Protein AF-A0A1I2VYD6-F1 (afdb_monomer_lite)

Secondary structure (DSSP, 8-state):
-TTHHH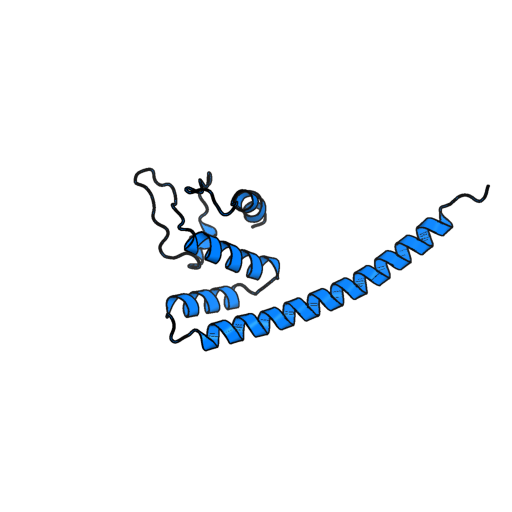HHTT--TTSS-----S---HHHHTT-----EEPTTSPEE--HHHHHHHHHHHHHHHTT--HHHHHHHHHHHHT-GGGHHHHHHHHHHHHHHHHHHHHHHHHHHHHHHHHHHHHHHHTS---

Structure (mmCIF, N/CA/C/O backbone):
data_AF-A0A1I2VYD6-F1
#
_entry.id   AF-A0A1I2VYD6-F1
#
loop_
_atom_site.group_PDB
_atom_site.id
_atom_site.type_symbol
_atom_site.label_atom_id
_atom_site.label_alt_id
_atom_site.label_comp_id
_atom_site.label_asym_id
_atom_site.label_entity_id
_atom_site.label_seq_id
_atom_site.pdbx_PDB_ins_code
_atom_site.Cartn_x
_atom_site.Cartn_y
_atom_site.Cartn_z
_atom_site.occupancy
_atom_site.B_iso_or_equiv
_atom_site.auth_seq_id
_atom_site.auth_comp_id
_atom_site.auth_asym_id
_atom_site.auth_atom_id
_atom_site.pdbx_PDB_model_num
ATOM 1 N N . MET A 1 1 ? 8.309 -13.757 10.231 1.00 44.81 1 MET A N 1
ATOM 2 C CA . MET A 1 1 ? 8.028 -12.648 9.280 1.00 44.81 1 MET A CA 1
ATOM 3 C C . MET A 1 1 ? 7.892 -11.255 9.919 1.00 44.81 1 MET A C 1
ATOM 5 O O . MET A 1 1 ? 8.039 -10.286 9.188 1.00 44.81 1 MET A O 1
ATOM 9 N N . ARG A 1 2 ? 7.687 -11.112 11.245 1.00 40.69 2 ARG A N 1
ATOM 10 C CA . ARG A 1 2 ? 7.569 -9.804 11.939 1.00 40.69 2 ARG A CA 1
ATOM 11 C C . ARG A 1 2 ? 8.889 -9.017 12.118 1.00 40.69 2 ARG A C 1
ATOM 13 O O . ARG A 1 2 ? 8.850 -7.800 12.218 1.00 40.69 2 ARG A O 1
ATOM 20 N N . SER A 1 3 ? 10.050 -9.683 12.091 1.00 39.66 3 SER A N 1
ATOM 21 C CA . SER A 1 3 ? 11.373 -9.061 12.334 1.00 39.66 3 SER A CA 1
ATOM 22 C C . SER A 1 3 ? 11.854 -8.102 11.223 1.00 39.66 3 SER A C 1
ATOM 24 O O . SER A 1 3 ? 12.581 -7.163 11.513 1.00 39.66 3 SER A O 1
ATOM 26 N N . PHE A 1 4 ? 11.370 -8.246 9.984 1.00 46.84 4 PHE A N 1
ATOM 27 C CA . PHE A 1 4 ? 11.753 -7.392 8.845 1.00 46.84 4 PHE A CA 1
ATOM 28 C C . PHE A 1 4 ? 11.340 -5.917 9.000 1.00 46.84 4 PHE A C 1
ATOM 30 O O . PHE A 1 4 ? 12.012 -5.023 8.493 1.00 46.84 4 PHE A O 1
ATOM 37 N N . LEU A 1 5 ? 10.229 -5.653 9.697 1.00 41.78 5 LEU A N 1
ATOM 38 C CA . LEU A 1 5 ? 9.702 -4.296 9.863 1.00 41.78 5 LEU A CA 1
ATOM 39 C C . LEU A 1 5 ? 10.593 -3.423 10.754 1.00 41.78 5 LEU A C 1
ATOM 41 O O . LEU A 1 5 ? 10.642 -2.217 10.541 1.00 41.78 5 LEU A O 1
ATOM 45 N N . ARG A 1 6 ? 11.315 -4.024 11.710 1.00 43.38 6 ARG A N 1
ATOM 46 C CA . ARG A 1 6 ? 12.185 -3.296 12.642 1.00 43.38 6 ARG A CA 1
ATOM 47 C C . ARG A 1 6 ? 13.503 -2.857 11.993 1.00 43.38 6 ARG A C 1
ATOM 49 O O . ARG A 1 6 ? 13.983 -1.777 12.309 1.00 43.38 6 ARG A O 1
ATOM 56 N N . ASP A 1 7 ? 14.031 -3.631 11.047 1.00 43.09 7 ASP A N 1
ATOM 57 C CA . ASP A 1 7 ? 15.336 -3.344 10.432 1.00 43.09 7 ASP A CA 1
ATOM 58 C C . ASP A 1 7 ? 15.232 -2.375 9.240 1.00 43.09 7 ASP A C 1
ATOM 60 O O . ASP A 1 7 ? 16.131 -1.567 9.018 1.00 43.09 7 ASP A O 1
ATOM 64 N N . LEU A 1 8 ? 14.112 -2.381 8.499 1.00 48.75 8 LEU A N 1
ATOM 65 C CA . LEU A 1 8 ? 13.888 -1.423 7.402 1.00 48.75 8 LEU A CA 1
ATOM 66 C C . LEU A 1 8 ? 13.591 0.005 7.903 1.00 48.75 8 LEU A C 1
ATOM 68 O O . LEU A 1 8 ? 13.771 0.967 7.163 1.00 48.75 8 LEU A O 1
ATOM 72 N N . LEU A 1 9 ? 13.187 0.153 9.170 1.00 43.94 9 LEU A N 1
ATOM 73 C CA . LEU A 1 9 ? 13.041 1.446 9.858 1.00 43.94 9 LEU A CA 1
ATOM 74 C C . LEU A 1 9 ? 14.366 2.228 9.965 1.00 43.94 9 LEU A C 1
ATOM 76 O O . LEU A 1 9 ? 14.341 3.424 10.249 1.00 43.94 9 LEU A O 1
ATOM 80 N N . LEU A 1 10 ? 15.511 1.585 9.708 1.00 47.50 10 LEU A N 1
ATOM 81 C CA . LEU A 1 10 ? 16.829 2.225 9.681 1.00 47.50 10 LEU A CA 1
ATOM 82 C C . LEU A 1 10 ? 17.204 2.797 8.303 1.00 47.50 10 LEU A C 1
ATOM 84 O O . LEU A 1 10 ? 18.225 3.475 8.185 1.00 47.50 10 LEU A O 1
ATOM 88 N N . LEU A 1 11 ? 16.398 2.557 7.263 1.00 47.12 11 LEU A N 1
ATOM 89 C CA . LEU A 1 11 ? 16.665 3.070 5.919 1.00 47.12 11 LEU A CA 1
ATOM 90 C C . LEU A 1 11 ? 16.066 4.464 5.774 1.00 47.12 11 LEU A C 1
ATOM 92 O O . LEU A 1 11 ? 14.911 4.636 5.394 1.00 47.12 11 LEU A O 1
ATOM 96 N N . ARG A 1 12 ? 16.863 5.475 6.119 1.00 43.12 12 ARG A N 1
ATOM 97 C CA . ARG A 1 12 ? 16.553 6.871 5.806 1.00 43.12 12 ARG A CA 1
ATOM 98 C C . ARG A 1 12 ? 17.038 7.176 4.381 1.00 43.12 12 ARG A C 1
ATOM 100 O O . ARG A 1 12 ? 18.209 6.910 4.103 1.00 43.12 12 ARG A O 1
ATOM 107 N N . PRO A 1 13 ? 16.198 7.735 3.494 1.00 40.78 13 PRO A N 1
ATOM 108 C CA . PRO A 1 13 ? 16.669 8.236 2.206 1.00 40.78 13 PRO A CA 1
ATOM 109 C C . PRO A 1 13 ? 17.661 9.392 2.431 1.00 40.78 13 PRO A C 1
ATOM 111 O O . PRO A 1 13 ? 17.472 10.198 3.344 1.00 40.78 13 PRO A O 1
ATOM 114 N N . GLY A 1 14 ? 18.728 9.464 1.626 1.00 44.66 14 GLY A N 1
ATOM 115 C CA . GLY A 1 14 ? 19.636 10.622 1.595 1.00 44.66 14 GLY A CA 1
ATOM 116 C C . GLY A 1 14 ? 21.010 10.475 2.262 1.00 44.66 14 GLY A C 1
ATOM 117 O O . GLY A 1 14 ? 21.680 11.482 2.480 1.00 44.66 14 GLY A O 1
ATOM 118 N N . ARG A 1 15 ? 21.485 9.264 2.576 1.00 41.19 15 ARG A N 1
ATOM 119 C CA . ARG A 1 15 ? 22.911 9.044 2.885 1.00 41.19 15 ARG A CA 1
ATOM 120 C C . ARG A 1 15 ? 23.423 7.837 2.117 1.00 41.19 15 ARG A C 1
ATOM 122 O O . ARG A 1 15 ? 22.997 6.714 2.372 1.00 41.19 15 ARG A O 1
ATOM 129 N N . GLY A 1 16 ? 24.329 8.091 1.174 1.00 43.91 16 GLY A N 1
ATOM 130 C CA . GLY A 1 16 ? 25.012 7.054 0.413 1.00 43.91 16 GLY A CA 1
ATOM 131 C C . GLY A 1 16 ? 25.568 5.978 1.346 1.00 43.91 16 GLY A C 1
ATOM 132 O O . GLY A 1 16 ? 26.283 6.285 2.295 1.00 43.91 16 GLY A O 1
ATOM 133 N N . GLN A 1 17 ? 25.236 4.724 1.038 1.00 46.34 17 GLN A N 1
ATOM 134 C CA . GLN A 1 17 ? 25.535 3.496 1.789 1.00 46.34 17 GLN A CA 1
ATOM 135 C C . GLN A 1 17 ? 24.579 3.180 2.944 1.00 46.34 17 GLN A C 1
ATOM 137 O O . GLN A 1 17 ? 24.818 3.437 4.122 1.00 46.34 17 GLN A O 1
ATOM 142 N N . ILE A 1 18 ? 23.530 2.450 2.581 1.00 50.62 18 ILE A N 1
ATOM 143 C CA . ILE A 1 18 ? 22.719 1.675 3.509 1.00 50.62 18 ILE A CA 1
ATOM 144 C C . ILE A 1 18 ? 23.475 0.392 3.888 1.00 50.62 18 ILE A C 1
ATOM 146 O O . ILE A 1 18 ? 23.677 -0.495 3.059 1.00 50.62 18 ILE A O 1
ATOM 150 N N . ARG A 1 19 ? 23.884 0.278 5.156 1.00 45.94 19 ARG A N 1
ATOM 151 C CA . ARG A 1 19 ? 24.503 -0.930 5.722 1.00 45.94 19 ARG A CA 1
ATOM 152 C C . ARG A 1 19 ? 23.429 -1.786 6.402 1.00 45.94 19 ARG A C 1
ATOM 154 O O . ARG A 1 19 ? 23.005 -1.478 7.511 1.00 45.94 19 ARG A O 1
ATOM 161 N N . LEU A 1 20 ? 23.005 -2.879 5.764 1.00 46.78 20 LEU A N 1
ATOM 162 C CA . LEU A 1 20 ? 22.162 -3.894 6.414 1.00 46.78 20 LEU A CA 1
ATOM 163 C C . LEU A 1 20 ? 23.050 -4.853 7.220 1.00 46.78 20 LEU A C 1
ATOM 165 O O . LEU A 1 20 ? 23.893 -5.534 6.641 1.00 46.78 20 LEU A O 1
ATOM 169 N N . GLN A 1 21 ? 22.867 -4.927 8.541 1.00 41.41 21 GLN A N 1
ATOM 170 C CA . GLN A 1 21 ? 23.685 -5.787 9.412 1.00 41.41 21 GLN A CA 1
ATOM 171 C C . GLN A 1 21 ? 23.281 -7.276 9.417 1.00 41.41 21 GLN A C 1
ATOM 173 O O . GLN A 1 21 ? 23.979 -8.088 10.021 1.00 41.41 21 GLN A O 1
ATOM 178 N N . HIS A 1 22 ? 22.213 -7.687 8.720 1.00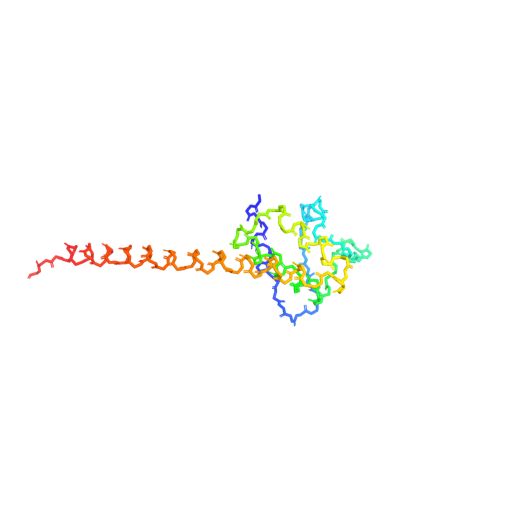 39.53 22 HIS A N 1
ATOM 179 C CA . HIS A 1 22 ? 21.719 -9.068 8.800 1.00 39.53 22 HIS A CA 1
ATOM 180 C C . HIS A 1 22 ? 21.509 -9.763 7.441 1.00 39.53 22 HIS A C 1
ATOM 182 O O . HIS A 1 22 ? 21.115 -9.179 6.429 1.00 39.53 22 HIS A O 1
ATOM 188 N N . ARG A 1 23 ? 21.790 -11.077 7.417 1.00 43.09 23 ARG A N 1
ATOM 189 C CA . ARG A 1 23 ? 21.532 -11.975 6.279 1.00 43.09 23 ARG A CA 1
ATOM 190 C C . ARG A 1 23 ? 20.018 -12.179 6.140 1.00 43.09 23 ARG A C 1
ATOM 192 O O . ARG A 1 23 ? 19.422 -12.904 6.926 1.00 43.09 23 ARG A O 1
ATOM 199 N N . HIS A 1 24 ? 19.399 -11.572 5.124 1.00 53.22 24 HIS A N 1
ATOM 200 C CA . HIS A 1 24 ? 17.953 -11.676 4.870 1.00 53.22 24 HIS A CA 1
ATOM 201 C C . HIS A 1 24 ? 17.649 -12.530 3.619 1.00 53.22 24 HIS A C 1
ATOM 203 O O . HIS A 1 24 ? 17.683 -12.006 2.496 1.00 53.22 24 HIS A O 1
ATOM 209 N N . PRO A 1 25 ? 17.379 -13.841 3.772 1.00 46.41 25 PRO A N 1
ATOM 210 C CA . PRO A 1 25 ? 17.149 -14.749 2.646 1.00 46.41 25 PRO A CA 1
ATOM 211 C C . PRO A 1 25 ? 15.736 -14.682 2.040 1.00 46.41 25 PRO A C 1
ATOM 213 O O . PRO A 1 25 ? 15.559 -15.122 0.913 1.00 46.41 25 PRO A O 1
ATOM 216 N N . SER A 1 26 ? 14.723 -14.124 2.712 1.00 45.84 26 SER A N 1
ATOM 217 C CA . SER A 1 26 ? 13.321 -14.269 2.274 1.00 45.84 26 SER A CA 1
ATOM 218 C C . SER A 1 26 ? 12.934 -13.460 1.025 1.00 45.84 26 SER A C 1
ATOM 220 O O . SER A 1 26 ? 12.275 -14.011 0.153 1.00 45.84 26 SER A O 1
ATOM 222 N N . LEU A 1 27 ? 13.357 -12.198 0.871 1.00 46.03 27 LEU A N 1
ATOM 223 C CA . LEU A 1 27 ? 12.993 -11.391 -0.314 1.00 46.03 27 LEU A CA 1
ATOM 224 C C . LEU A 1 27 ? 13.748 -11.800 -1.589 1.00 46.03 27 LEU A C 1
ATOM 226 O O . LEU A 1 27 ? 13.167 -11.782 -2.674 1.00 46.03 27 LEU A O 1
ATOM 230 N N . LEU A 1 28 ? 15.010 -12.233 -1.454 1.00 48.81 28 LEU A N 1
ATOM 231 C CA . LEU A 1 28 ? 15.750 -12.867 -2.555 1.00 48.81 28 LEU A CA 1
ATOM 232 C C . LEU A 1 28 ? 15.125 -14.205 -2.943 1.00 48.81 28 LEU A C 1
ATOM 234 O O . LEU A 1 28 ? 15.022 -14.509 -4.124 1.00 48.81 28 LEU A O 1
ATOM 238 N N . ARG A 1 29 ? 14.655 -14.978 -1.958 1.00 41.75 29 ARG A N 1
ATOM 239 C CA . ARG A 1 29 ? 14.020 -16.279 -2.195 1.00 41.75 29 ARG A CA 1
ATOM 240 C C . ARG A 1 29 ? 12.664 -16.167 -2.897 1.00 41.75 29 ARG A C 1
ATOM 242 O O . ARG A 1 29 ? 12.263 -17.113 -3.560 1.00 41.75 29 ARG A O 1
ATOM 249 N N . ILE A 1 30 ? 11.981 -15.023 -2.794 1.00 49.69 30 ILE A N 1
ATOM 250 C CA . ILE A 1 30 ? 10.690 -14.772 -3.463 1.00 49.69 30 ILE A CA 1
ATOM 251 C C . ILE A 1 30 ? 10.876 -14.025 -4.806 1.00 49.69 30 ILE A C 1
ATOM 253 O O . ILE A 1 30 ? 9.906 -13.767 -5.516 1.00 49.69 30 ILE A O 1
ATOM 257 N N . GLY A 1 31 ? 12.114 -13.708 -5.211 1.00 58.31 31 GLY A N 1
ATOM 258 C CA . GLY A 1 31 ? 12.411 -13.103 -6.518 1.00 58.31 31 GLY A CA 1
ATOM 259 C C . GLY A 1 31 ? 11.903 -11.665 -6.693 1.00 58.31 31 GLY A C 1
ATOM 260 O O . GLY A 1 31 ? 11.733 -11.209 -7.821 1.00 58.31 31 GLY A O 1
ATOM 261 N N . LEU A 1 32 ? 11.631 -10.949 -5.596 1.00 61.62 32 LEU A N 1
ATOM 262 C CA . LEU A 1 32 ? 11.176 -9.547 -5.622 1.00 61.62 32 LEU A CA 1
ATOM 263 C C . LEU A 1 32 ? 12.339 -8.544 -5.686 1.00 61.62 32 LEU A C 1
ATOM 265 O O . LEU A 1 32 ? 12.134 -7.370 -5.979 1.00 61.62 32 LEU A O 1
ATOM 269 N N . LEU A 1 33 ? 1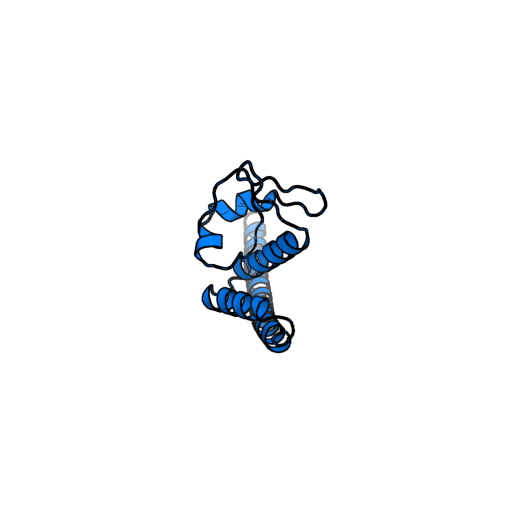3.558 -9.015 -5.418 1.00 63.47 33 LEU A N 1
ATOM 270 C CA . LEU A 1 33 ? 14.792 -8.247 -5.520 1.00 63.47 33 LEU A CA 1
ATOM 271 C C . LEU A 1 33 ? 15.738 -8.978 -6.471 1.00 63.47 33 LEU A C 1
ATOM 273 O O . LEU A 1 33 ? 16.277 -10.029 -6.124 1.00 63.47 33 LEU A O 1
ATOM 277 N N . THR A 1 34 ? 15.919 -8.432 -7.667 1.00 56.84 34 THR A N 1
ATOM 278 C CA . THR A 1 34 ? 16.852 -8.926 -8.686 1.00 56.84 34 THR A CA 1
ATOM 279 C C . THR A 1 34 ? 17.863 -7.823 -8.973 1.00 56.84 34 THR A C 1
ATOM 281 O O . THR A 1 34 ? 17.443 -6.704 -9.234 1.00 56.84 34 THR A O 1
ATOM 284 N N . GLY A 1 35 ? 19.166 -8.120 -8.913 1.00 56.34 35 GLY A N 1
ATOM 285 C CA . GLY A 1 35 ? 20.217 -7.161 -9.298 1.00 56.34 35 GLY A CA 1
ATOM 286 C C . GLY A 1 35 ? 20.930 -6.414 -8.164 1.00 56.34 35 GLY A C 1
ATOM 287 O O . GLY A 1 35 ? 21.725 -5.530 -8.448 1.00 56.34 35 GLY A O 1
ATOM 288 N N . ILE A 1 36 ? 20.720 -6.773 -6.890 1.00 61.03 36 ILE A N 1
ATOM 289 C CA . ILE A 1 36 ? 21.457 -6.125 -5.789 1.00 61.03 36 ILE A CA 1
ATOM 290 C C . ILE A 1 36 ? 22.946 -6.467 -5.889 1.00 61.03 36 ILE A C 1
ATOM 292 O O . ILE A 1 36 ? 23.343 -7.619 -5.666 1.00 61.03 36 ILE A O 1
ATOM 296 N N . HIS A 1 37 ? 23.766 -5.451 -6.153 1.00 54.16 37 HIS A N 1
ATOM 297 C CA . HIS A 1 37 ? 25.215 -5.576 -6.163 1.00 54.16 37 HIS A CA 1
ATOM 298 C C . HIS A 1 37 ? 25.730 -5.943 -4.768 1.00 54.16 37 HIS A C 1
ATOM 300 O O . HIS A 1 37 ? 25.364 -5.341 -3.752 1.00 54.16 37 HIS A O 1
ATOM 306 N N . ARG A 1 38 ? 26.598 -6.954 -4.713 1.00 56.28 38 ARG A N 1
ATOM 307 C CA . ARG A 1 38 ? 27.350 -7.295 -3.503 1.00 56.28 38 ARG A CA 1
ATOM 308 C C . ARG A 1 38 ? 28.736 -6.670 -3.598 1.00 56.28 38 ARG A C 1
ATOM 310 O O . ARG A 1 38 ? 29.355 -6.726 -4.654 1.00 56.28 38 ARG A O 1
ATOM 317 N N . THR A 1 39 ? 29.216 -6.075 -2.514 1.00 52.78 39 THR A N 1
ATOM 318 C CA . THR A 1 39 ? 30.627 -5.695 -2.385 1.00 52.78 39 THR A CA 1
ATOM 319 C C . THR A 1 39 ? 31.494 -6.948 -2.263 1.00 52.78 39 THR A C 1
ATOM 321 O O . THR A 1 39 ? 30.996 -8.009 -1.885 1.00 52.78 39 THR A O 1
ATOM 324 N N . GLU A 1 40 ? 32.800 -6.819 -2.505 1.00 54.28 40 GLU A N 1
ATOM 325 C CA . GLU A 1 40 ? 33.785 -7.896 -2.288 1.00 54.28 40 GLU A CA 1
ATOM 326 C C . GLU A 1 40 ? 33.764 -8.436 -0.845 1.00 54.28 40 GLU A C 1
ATOM 328 O O . GLU A 1 40 ? 33.994 -9.616 -0.610 1.00 54.28 40 GLU A O 1
ATOM 333 N N . SER A 1 41 ? 33.364 -7.604 0.125 1.00 56.06 41 SER A N 1
ATOM 334 C CA . SER A 1 41 ? 33.134 -7.982 1.528 1.00 56.06 41 SER A CA 1
ATOM 335 C C . SER A 1 41 ? 31.787 -8.679 1.803 1.00 56.06 41 SER A C 1
ATOM 337 O O . SER A 1 41 ? 31.447 -8.942 2.956 1.00 56.06 41 SER A O 1
ATOM 339 N N . GLY A 1 42 ? 30.984 -8.952 0.770 1.00 59.03 42 GLY A N 1
ATOM 340 C CA . GLY A 1 42 ? 29.691 -9.636 0.869 1.00 59.03 42 GLY A CA 1
ATOM 341 C C . GLY A 1 42 ? 28.512 -8.762 1.323 1.00 59.03 42 GLY A C 1
ATOM 342 O O . GLY A 1 42 ? 27.421 -9.292 1.555 1.00 59.03 42 GLY A O 1
ATOM 343 N N . GLN A 1 43 ? 28.688 -7.441 1.440 1.00 57.62 43 GLN A N 1
ATOM 344 C CA . GLN A 1 43 ? 27.625 -6.508 1.835 1.00 57.62 43 GLN A CA 1
ATOM 345 C C . GLN A 1 43 ? 26.770 -6.107 0.630 1.00 57.62 43 GLN A C 1
ATOM 347 O O . GLN A 1 43 ? 27.263 -5.975 -0.486 1.00 57.62 43 GLN A O 1
ATOM 352 N N . ARG A 1 44 ? 25.467 -5.903 0.841 1.00 65.25 44 ARG A N 1
ATOM 353 C CA . ARG A 1 44 ? 24.553 -5.439 -0.214 1.00 65.25 44 ARG A CA 1
ATOM 354 C C . ARG A 1 44 ? 24.678 -3.931 -0.385 1.00 65.25 44 ARG A C 1
ATOM 356 O O . ARG A 1 44 ? 24.524 -3.204 0.592 1.00 65.25 44 ARG A O 1
ATOM 363 N N . ARG A 1 45 ? 24.916 -3.477 -1.613 1.00 66.25 45 ARG A N 1
ATOM 364 C CA . ARG A 1 45 ? 24.809 -2.072 -2.007 1.00 66.25 45 ARG A CA 1
ATOM 365 C C . ARG A 1 45 ? 23.484 -1.855 -2.722 1.00 66.25 45 ARG A C 1
ATOM 367 O O . ARG A 1 45 ? 23.161 -2.603 -3.637 1.00 66.25 45 ARG A O 1
ATOM 374 N N . PHE A 1 46 ? 22.755 -0.843 -2.272 1.00 67.81 46 PHE A N 1
ATOM 375 C CA . PHE A 1 46 ? 21.497 -0.399 -2.859 1.00 67.81 46 PHE A CA 1
ATOM 376 C C . PHE A 1 46 ? 21.720 0.974 -3.486 1.00 67.81 46 PHE A C 1
ATOM 378 O O . PHE A 1 46 ? 22.322 1.838 -2.841 1.00 67.81 46 PHE A O 1
ATOM 385 N N . SER A 1 47 ? 21.274 1.152 -4.724 1.00 75.00 47 SER A N 1
ATOM 386 C CA . SER A 1 47 ? 21.113 2.473 -5.331 1.00 75.00 47 SER A CA 1
ATOM 387 C C . SER A 1 47 ? 19.901 3.196 -4.731 1.00 75.00 47 SER A C 1
ATOM 389 O O . SER A 1 47 ? 19.097 2.595 -4.013 1.00 75.00 47 SER A O 1
ATOM 391 N N . ASP A 1 48 ? 19.734 4.482 -5.039 1.00 74.25 48 ASP A N 1
ATOM 392 C CA . ASP A 1 48 ? 18.521 5.215 -4.653 1.00 74.25 48 ASP A CA 1
ATOM 393 C C . ASP A 1 48 ? 17.263 4.606 -5.300 1.00 74.25 48 ASP A C 1
ATOM 395 O O . ASP A 1 48 ? 16.218 4.498 -4.653 1.00 74.25 48 ASP A O 1
ATOM 399 N N . ASP A 1 49 ? 17.376 4.095 -6.530 1.00 75.44 49 ASP A N 1
ATOM 400 C CA . ASP A 1 49 ? 16.293 3.375 -7.208 1.00 75.44 49 ASP A CA 1
ATOM 401 C C . ASP A 1 49 ? 15.916 2.081 -6.479 1.00 75.44 49 ASP A C 1
ATOM 403 O O . ASP A 1 49 ? 14.730 1.781 -6.315 1.00 75.44 49 ASP A O 1
ATOM 407 N N . ASP A 1 50 ? 16.902 1.341 -5.962 1.00 74.88 50 ASP A N 1
ATOM 408 C CA . ASP A 1 50 ? 16.642 0.147 -5.158 1.00 74.88 50 ASP A CA 1
ATOM 409 C C . ASP A 1 50 ? 15.904 0.492 -3.855 1.00 74.88 50 ASP A C 1
ATOM 411 O O . ASP A 1 50 ? 15.035 -0.259 -3.402 1.00 74.88 50 ASP A O 1
ATOM 415 N N . VAL A 1 51 ? 16.234 1.630 -3.236 1.00 78.12 51 VAL A N 1
ATOM 416 C CA . VAL A 1 51 ? 15.564 2.112 -2.019 1.00 78.12 51 VAL A CA 1
ATOM 417 C C . VAL A 1 51 ? 14.124 2.517 -2.315 1.00 78.12 51 VAL A C 1
ATOM 419 O O . VAL A 1 51 ? 13.217 2.146 -1.561 1.00 78.12 51 VAL A O 1
ATOM 422 N N . ASN A 1 52 ? 13.888 3.220 -3.422 1.00 79.38 52 ASN A N 1
ATOM 423 C CA . ASN A 1 52 ? 12.545 3.580 -3.873 1.00 79.38 52 ASN A CA 1
ATOM 424 C C . ASN A 1 52 ? 11.707 2.326 -4.159 1.00 79.38 52 ASN A C 1
ATOM 426 O O . ASN A 1 52 ? 10.572 2.207 -3.686 1.00 79.38 52 ASN A O 1
ATOM 430 N N . TRP A 1 53 ? 12.292 1.338 -4.839 1.00 83.00 53 TRP A N 1
ATOM 431 C CA . TRP A 1 53 ? 11.664 0.044 -5.094 1.00 83.00 53 TRP A CA 1
ATOM 432 C C . TRP A 1 53 ? 11.299 -0.699 -3.800 1.00 83.00 53 TRP A C 1
ATOM 434 O O . TRP A 1 53 ? 10.165 -1.159 -3.631 1.00 83.00 53 TRP A O 1
ATOM 444 N N . LEU A 1 54 ? 12.230 -0.778 -2.845 1.00 80.62 54 LEU A N 1
ATOM 445 C CA . LEU A 1 54 ? 11.999 -1.392 -1.534 1.00 80.62 54 LEU A CA 1
ATOM 446 C C . LEU A 1 54 ? 10.899 -0.681 -0.744 1.00 80.62 54 LEU A C 1
ATOM 448 O O . LEU A 1 54 ? 10.087 -1.339 -0.088 1.00 80.62 54 LEU A O 1
ATOM 452 N N . THR A 1 55 ? 10.858 0.648 -0.817 1.00 81.56 55 THR A N 1
ATOM 453 C CA . THR A 1 55 ? 9.833 1.471 -0.165 1.00 81.56 55 THR A CA 1
ATOM 454 C C . THR A 1 55 ? 8.451 1.160 -0.732 1.00 81.56 55 THR A C 1
ATOM 456 O O . THR A 1 55 ? 7.508 0.948 0.035 1.00 81.56 55 THR A O 1
ATOM 459 N N . LEU A 1 56 ? 8.335 1.026 -2.055 1.00 85.69 56 LEU A N 1
ATOM 460 C CA . LEU A 1 56 ? 7.083 0.648 -2.705 1.00 85.69 56 LEU A CA 1
ATOM 461 C C . LEU A 1 56 ? 6.635 -0.770 -2.319 1.00 85.69 56 LEU A C 1
ATOM 463 O O . LEU A 1 56 ? 5.491 -0.960 -1.906 1.00 85.69 56 LEU A O 1
ATOM 467 N N . LEU A 1 57 ? 7.533 -1.760 -2.384 1.00 85.88 57 LEU A N 1
ATOM 468 C CA . LEU A 1 57 ? 7.226 -3.138 -1.976 1.00 85.88 57 LEU A CA 1
ATOM 469 C C . LEU A 1 57 ? 6.796 -3.225 -0.509 1.00 85.88 57 LEU A C 1
ATOM 471 O O . LEU A 1 57 ? 5.922 -4.020 -0.151 1.00 85.88 57 LEU A O 1
ATOM 475 N N . ARG A 1 58 ? 7.407 -2.408 0.354 1.00 83.25 58 ARG A N 1
ATOM 476 C CA . ARG A 1 58 ? 6.978 -2.288 1.742 1.00 83.25 58 ARG A CA 1
ATOM 477 C C . ARG A 1 58 ? 5.564 -1.729 1.825 1.00 83.25 58 ARG A C 1
ATOM 479 O O . ARG A 1 58 ? 4.752 -2.342 2.507 1.00 83.25 58 ARG A O 1
ATOM 486 N N . CYS A 1 59 ? 5.282 -0.619 1.145 1.00 87.38 59 CYS A N 1
ATOM 487 C CA . CYS A 1 59 ? 3.959 -0.001 1.145 1.00 87.38 59 CYS A CA 1
ATOM 488 C C . CYS A 1 59 ? 2.875 -1.010 0.740 1.00 87.38 59 CYS A C 1
ATOM 490 O O . CYS A 1 59 ? 1.923 -1.205 1.489 1.00 87.38 59 CYS A O 1
ATOM 492 N N . MET A 1 60 ? 3.077 -1.741 -0.362 1.00 90.69 60 MET A N 1
ATOM 493 C CA . MET A 1 60 ? 2.155 -2.788 -0.829 1.00 90.69 60 MET A CA 1
ATOM 494 C C . MET A 1 60 ? 1.882 -3.853 0.233 1.00 90.69 60 MET A C 1
ATOM 496 O O . MET A 1 60 ? 0.750 -4.270 0.439 1.00 90.69 60 MET A O 1
ATOM 500 N N . ARG A 1 61 ? 2.921 -4.312 0.929 1.00 86.38 61 ARG A N 1
ATOM 501 C CA . ARG A 1 61 ? 2.773 -5.337 1.964 1.00 86.38 61 ARG A CA 1
ATOM 502 C C . ARG A 1 61 ? 2.090 -4.799 3.218 1.00 86.38 61 ARG A C 1
ATOM 504 O O . ARG A 1 61 ? 1.256 -5.493 3.789 1.00 86.38 61 ARG A O 1
ATOM 511 N N . ASP A 1 62 ? 2.460 -3.599 3.654 1.00 87.50 62 ASP A N 1
ATOM 512 C CA . ASP A 1 62 ? 1.911 -2.963 4.856 1.00 87.50 62 ASP A CA 1
ATOM 513 C C . ASP A 1 62 ? 0.418 -2.616 4.650 1.00 87.50 62 ASP A C 1
ATOM 515 O O . ASP A 1 62 ? -0.362 -2.619 5.597 1.00 87.50 62 ASP A O 1
ATOM 519 N N . THR A 1 63 ? 0.002 -2.422 3.397 1.00 91.50 63 THR A N 1
ATOM 520 C CA . THR A 1 63 ? -1.396 -2.259 2.965 1.00 91.50 63 THR A CA 1
ATOM 521 C C . THR A 1 63 ? -2.064 -3.573 2.531 1.00 91.50 63 THR A C 1
ATOM 523 O O . THR A 1 63 ? -3.142 -3.563 1.936 1.00 91.50 63 THR A O 1
ATOM 526 N N . GLU A 1 64 ? -1.460 -4.713 2.878 1.00 90.25 64 GLU A N 1
ATOM 527 C CA . GLU A 1 64 ? -2.003 -6.065 2.684 1.00 90.25 64 GLU A CA 1
ATOM 528 C C . GLU A 1 64 ? -2.272 -6.452 1.219 1.00 90.25 64 GLU A C 1
ATOM 530 O O . GLU A 1 64 ? -3.188 -7.217 0.913 1.00 90.25 64 GLU A O 1
ATOM 535 N N . MET A 1 65 ? -1.445 -5.989 0.280 1.00 91.50 65 MET A N 1
ATOM 536 C CA . MET A 1 65 ? -1.420 -6.575 -1.057 1.00 91.50 65 MET A CA 1
ATOM 537 C C . MET A 1 65 ? -1.028 -8.065 -0.971 1.00 91.50 65 MET A C 1
ATOM 539 O O . MET A 1 65 ? 0.015 -8.396 -0.396 1.00 91.50 65 MET A O 1
ATOM 543 N N . PRO A 1 66 ? -1.803 -8.982 -1.582 1.00 88.88 66 PRO A N 1
ATOM 544 C CA . PRO A 1 66 ? -1.446 -10.394 -1.622 1.00 88.88 66 PRO A CA 1
ATOM 545 C C . PRO A 1 66 ? -0.100 -10.629 -2.310 1.00 88.88 66 PRO A C 1
ATOM 547 O O . PRO A 1 66 ? 0.200 -10.027 -3.343 1.00 88.88 66 PRO A O 1
ATOM 550 N N . LEU A 1 67 ? 0.679 -11.587 -1.799 1.00 83.62 67 LEU A N 1
ATOM 551 C CA . LEU A 1 67 ? 2.012 -11.901 -2.325 1.00 83.62 67 LEU A CA 1
ATOM 552 C C . LEU A 1 67 ? 2.003 -12.238 -3.826 1.00 83.62 67 LEU A C 1
ATOM 554 O O . LEU A 1 67 ? 2.919 -11.850 -4.547 1.00 83.62 67 LEU A O 1
ATOM 558 N N . ALA A 1 68 ? 0.957 -12.917 -4.307 1.00 86.81 68 ALA A N 1
ATOM 559 C CA . ALA A 1 68 ? 0.784 -13.229 -5.725 1.00 86.81 68 ALA A CA 1
ATOM 560 C C . ALA A 1 68 ? 0.680 -11.962 -6.597 1.00 86.81 68 ALA A C 1
ATOM 562 O O . ALA A 1 68 ? 1.286 -11.896 -7.665 1.00 86.81 68 ALA A O 1
ATOM 563 N N . GLN A 1 69 ? -0.022 -10.927 -6.123 1.00 89.38 69 GLN A N 1
ATOM 564 C CA . GLN A 1 69 ? -0.120 -9.646 -6.830 1.00 89.38 69 GLN A CA 1
ATOM 565 C C . GLN A 1 69 ? 1.196 -8.868 -6.767 1.00 89.38 69 GLN A C 1
ATOM 567 O O . GLN A 1 69 ? 1.624 -8.330 -7.784 1.00 89.38 69 GLN A O 1
ATOM 572 N N . MET A 1 70 ? 1.886 -8.878 -5.621 1.00 89.19 70 MET A N 1
ATOM 573 C CA . MET A 1 70 ? 3.225 -8.285 -5.509 1.00 89.19 70 MET A CA 1
ATOM 574 C C . MET A 1 70 ? 4.220 -8.953 -6.468 1.00 89.19 70 MET A C 1
ATOM 576 O O . MET A 1 70 ? 5.048 -8.277 -7.078 1.00 89.19 70 MET A O 1
ATOM 580 N N . ARG A 1 71 ? 4.130 -10.281 -6.636 1.00 87.19 71 ARG A N 1
ATOM 581 C CA . ARG A 1 71 ? 4.955 -11.024 -7.593 1.00 87.19 71 ARG A CA 1
ATOM 582 C C . ARG A 1 71 ? 4.631 -10.632 -9.031 1.00 87.19 71 ARG A C 1
ATOM 584 O O . ARG A 1 71 ? 5.556 -10.283 -9.757 1.00 87.19 71 ARG A O 1
ATOM 591 N N . ARG A 1 72 ? 3.344 -10.592 -9.396 1.00 89.75 72 ARG A N 1
ATOM 592 C CA . ARG A 1 72 ? 2.889 -10.112 -10.710 1.00 89.75 72 ARG A CA 1
ATOM 593 C C . ARG A 1 72 ? 3.409 -8.703 -10.996 1.00 89.75 72 ARG A C 1
ATOM 595 O O . ARG A 1 72 ? 3.939 -8.459 -12.071 1.00 89.75 72 ARG A O 1
ATOM 602 N N . TYR A 1 73 ? 3.317 -7.793 -10.028 1.00 90.69 73 TYR A N 1
ATOM 603 C CA . TYR A 1 73 ? 3.840 -6.436 -10.169 1.00 90.69 73 TYR A CA 1
ATOM 604 C C . TYR A 1 73 ? 5.358 -6.417 -10.412 1.00 90.69 73 TYR A C 1
ATOM 606 O O . TYR A 1 73 ? 5.827 -5.700 -11.291 1.00 90.69 73 TYR A O 1
ATOM 614 N N . ALA A 1 74 ? 6.130 -7.235 -9.688 1.00 87.81 74 ALA A N 1
ATOM 615 C CA . ALA A 1 74 ? 7.574 -7.350 -9.896 1.00 87.81 74 ALA A CA 1
ATOM 616 C C . ALA A 1 74 ? 7.942 -7.959 -11.261 1.00 87.81 74 ALA A C 1
ATOM 618 O O . ALA A 1 74 ? 8.911 -7.522 -11.881 1.00 87.81 74 ALA A O 1
ATOM 619 N N . ASP A 1 75 ? 7.178 -8.942 -11.743 1.00 88.12 75 ASP A N 1
ATOM 620 C CA . ASP A 1 75 ? 7.358 -9.518 -13.080 1.00 88.12 75 ASP A CA 1
ATOM 621 C C . ASP A 1 75 ? 7.085 -8.465 -14.171 1.00 88.12 75 ASP A C 1
ATOM 623 O O . ASP A 1 75 ? 7.908 -8.282 -15.067 1.00 88.12 75 ASP A O 1
ATOM 627 N N . LEU A 1 76 ? 5.996 -7.695 -14.042 1.00 89.44 76 LEU A N 1
ATOM 628 C CA . LEU A 1 76 ? 5.672 -6.590 -14.953 1.00 89.44 76 LEU A CA 1
ATOM 629 C C . LEU A 1 76 ? 6.712 -5.464 -14.899 1.00 89.44 76 LEU A C 1
ATOM 631 O O . LEU A 1 76 ? 7.060 -4.896 -15.927 1.00 89.44 76 LEU A O 1
ATOM 635 N N . HIS A 1 77 ? 7.232 -5.142 -13.712 1.00 86.56 77 HIS A N 1
ATOM 636 C CA . HIS A 1 77 ? 8.298 -4.153 -13.552 1.00 86.56 77 HIS A CA 1
ATOM 637 C C . HIS A 1 77 ? 9.571 -4.562 -14.305 1.00 86.56 77 HIS A C 1
ATOM 639 O O . HIS A 1 77 ? 10.196 -3.727 -14.954 1.00 86.56 77 HIS A O 1
ATOM 645 N N . ARG A 1 78 ? 9.945 -5.847 -14.246 1.00 83.75 78 ARG A N 1
ATOM 646 C CA . ARG A 1 78 ? 11.107 -6.388 -14.969 1.00 83.75 78 ARG A CA 1
ATOM 647 C C . ARG A 1 78 ? 10.919 -6.443 -16.479 1.00 83.75 78 ARG A C 1
ATOM 649 O O . ARG A 1 78 ? 11.902 -6.307 -17.195 1.00 83.75 78 ARG A O 1
ATOM 656 N N . ALA A 1 79 ? 9.691 -6.648 -16.948 1.00 86.44 79 ALA A N 1
ATOM 657 C CA . ALA A 1 79 ? 9.379 -6.686 -18.375 1.00 86.44 79 ALA A CA 1
ATOM 658 C C . ALA A 1 79 ? 9.591 -5.332 -19.082 1.00 86.44 79 ALA A C 1
ATOM 660 O O . ALA A 1 79 ? 9.589 -5.286 -20.307 1.00 86.44 79 ALA A O 1
ATOM 661 N N . GLY A 1 80 ? 9.810 -4.249 -18.328 1.00 85.19 80 GLY A N 1
ATOM 662 C CA . GLY A 1 80 ? 10.189 -2.951 -18.874 1.00 85.19 80 GLY A CA 1
ATOM 663 C C . GLY A 1 80 ? 9.003 -2.010 -19.130 1.00 85.19 80 GLY A C 1
ATOM 664 O O . GLY A 1 80 ? 7.902 -2.225 -18.609 1.00 85.19 80 GLY A O 1
ATOM 665 N N . PRO A 1 81 ? 9.232 -0.913 -19.873 1.00 85.50 81 PRO A N 1
ATOM 666 C CA . PRO A 1 81 ? 8.265 0.175 -20.039 1.00 85.50 81 PRO A CA 1
ATOM 667 C C . PRO A 1 81 ? 6.995 -0.241 -20.791 1.00 85.50 81 PRO A C 1
ATOM 669 O O . PRO A 1 81 ? 5.928 0.294 -20.503 1.00 85.50 81 PRO A O 1
ATOM 672 N N . ASP A 1 82 ? 7.065 -1.251 -21.660 1.00 88.00 82 ASP A N 1
ATOM 673 C CA . ASP A 1 82 ? 5.922 -1.741 -22.447 1.00 88.00 82 ASP A CA 1
ATOM 674 C C . ASP A 1 82 ? 4.774 -2.275 -21.574 1.00 88.00 82 ASP A C 1
ATOM 676 O O . ASP A 1 82 ? 3.626 -2.361 -22.004 1.00 88.00 82 ASP A O 1
ATOM 680 N N . ARG A 1 83 ? 5.068 -2.616 -20.314 1.00 90.75 83 ARG A N 1
ATOM 681 C CA . ARG A 1 83 ? 4.095 -3.107 -19.328 1.00 90.75 83 ARG A CA 1
ATOM 682 C C . ARG A 1 83 ? 3.663 -2.044 -18.321 1.00 90.75 83 ARG A C 1
ATOM 684 O O . ARG A 1 83 ? 3.039 -2.370 -17.310 1.00 90.75 83 ARG A O 1
ATOM 691 N N . LEU A 1 84 ? 3.975 -0.770 -18.567 1.00 90.25 84 LEU A N 1
ATOM 692 C CA . LEU A 1 84 ? 3.631 0.327 -17.662 1.00 90.25 84 LEU A CA 1
ATOM 693 C C . LEU A 1 84 ? 2.120 0.427 -17.416 1.00 90.25 84 LEU A C 1
ATOM 695 O O . LEU A 1 84 ? 1.713 0.580 -16.267 1.00 90.25 84 LEU A O 1
ATOM 699 N N . ALA A 1 85 ? 1.293 0.272 -18.455 1.00 93.25 85 ALA A N 1
ATOM 700 C CA . ALA A 1 85 ? -0.163 0.333 -18.321 1.00 93.25 85 ALA A CA 1
ATOM 701 C C . ALA A 1 85 ? -0.699 -0.732 -17.346 1.00 93.25 85 ALA A C 1
ATOM 703 O O . ALA A 1 85 ? -1.435 -0.412 -16.418 1.00 93.25 85 ALA A O 1
ATOM 704 N N . GLU A 1 86 ? -0.251 -1.984 -17.475 1.00 93.75 86 GLU A N 1
ATOM 705 C CA . GLU A 1 86 ? -0.660 -3.073 -16.577 1.00 93.75 86 GLU A CA 1
ATOM 706 C C . GLU A 1 86 ? -0.194 -2.854 -15.131 1.00 93.75 86 GLU A C 1
ATOM 708 O O . GLU A 1 86 ? -0.899 -3.205 -14.180 1.00 93.75 86 GLU A O 1
ATOM 713 N N . ARG A 1 87 ? 0.992 -2.259 -14.951 1.00 93.00 87 ARG A N 1
ATOM 714 C CA . ARG A 1 87 ? 1.508 -1.883 -13.627 1.00 93.00 87 ARG A CA 1
ATOM 715 C C . ARG A 1 87 ? 0.630 -0.822 -12.977 1.00 93.00 87 ARG A C 1
ATOM 717 O O . ARG A 1 87 ? 0.322 -0.954 -11.793 1.00 93.00 87 ARG A O 1
ATOM 724 N N . LEU A 1 88 ? 0.234 0.197 -13.739 1.00 94.44 88 LEU A N 1
ATOM 725 C CA . LEU A 1 88 ? -0.652 1.258 -13.268 1.00 94.44 88 LEU A CA 1
ATOM 726 C C . LEU A 1 88 ? -2.014 0.695 -12.870 1.00 94.44 88 LEU A C 1
ATOM 728 O O . LEU A 1 88 ? -2.440 0.922 -11.742 1.00 94.44 88 LEU A O 1
ATOM 732 N N . THR A 1 89 ? -2.634 -0.137 -13.710 1.00 96.19 89 THR A N 1
ATOM 733 C CA . THR A 1 89 ? -3.921 -0.771 -13.385 1.00 96.19 89 THR A CA 1
ATOM 734 C C . THR A 1 89 ? -3.864 -1.556 -12.072 1.00 96.19 89 THR A C 1
ATOM 736 O O . THR A 1 89 ? -4.742 -1.407 -11.223 1.00 96.19 89 THR A O 1
ATOM 739 N N . LEU A 1 90 ? -2.807 -2.349 -11.850 1.00 94.62 90 LEU A N 1
ATOM 740 C CA . LEU A 1 90 ? -2.637 -3.112 -10.606 1.00 94.62 90 LEU A CA 1
ATOM 741 C C . LEU A 1 90 ? -2.535 -2.186 -9.381 1.00 94.62 90 LEU A C 1
ATOM 743 O O . LEU A 1 90 ? -3.143 -2.459 -8.341 1.00 94.62 90 LEU A O 1
ATOM 747 N N . LEU A 1 91 ? -1.780 -1.091 -9.500 1.00 94.44 91 LEU A N 1
ATOM 748 C CA . LEU A 1 91 ? -1.627 -0.098 -8.437 1.00 94.44 91 LEU A CA 1
ATOM 749 C C . LEU A 1 91 ? -2.930 0.653 -8.154 1.00 94.44 91 LEU A C 1
ATOM 751 O O . LEU A 1 91 ? -3.273 0.822 -6.989 1.00 94.44 91 LEU A O 1
ATOM 755 N N . GLU A 1 92 ? -3.678 1.053 -9.179 1.00 96.50 92 GLU A N 1
ATOM 756 C CA . GLU A 1 92 ? -4.971 1.730 -9.035 1.00 96.50 92 GLU A CA 1
ATOM 757 C C . GLU A 1 92 ? -6.012 0.834 -8.363 1.00 96.50 92 GLU A C 1
ATOM 759 O O . GLU A 1 92 ? -6.707 1.251 -7.436 1.00 96.50 92 GLU A O 1
ATOM 764 N N . GLU A 1 93 ? -6.110 -0.427 -8.790 1.00 96.00 93 GLU A N 1
ATOM 765 C CA . GLU A 1 93 ? -6.989 -1.406 -8.154 1.00 96.00 93 GLU A CA 1
ATOM 766 C C . GLU A 1 93 ? -6.645 -1.601 -6.682 1.00 96.00 93 GLU A C 1
ATOM 768 O O . GLU A 1 93 ? -7.539 -1.714 -5.837 1.00 96.00 93 GLU A O 1
ATOM 773 N N . HIS A 1 94 ? -5.354 -1.648 -6.362 1.00 96.00 94 HIS A N 1
ATOM 774 C CA . HIS A 1 94 ? -4.907 -1.732 -4.986 1.00 96.00 94 HIS A CA 1
ATOM 775 C C . HIS A 1 94 ? -5.204 -0.455 -4.201 1.00 96.00 94 HIS A C 1
ATOM 777 O O . HIS A 1 94 ? -5.734 -0.565 -3.096 1.00 96.00 94 HIS A O 1
ATOM 783 N N . GLY A 1 95 ? -4.955 0.720 -4.782 1.00 96.31 95 GLY A N 1
ATOM 784 C CA . GLY A 1 95 ? -5.277 2.024 -4.204 1.00 96.31 95 GLY A CA 1
ATOM 785 C C . GLY A 1 95 ? -6.745 2.107 -3.801 1.00 96.31 95 GLY A C 1
ATOM 786 O O . GLY A 1 95 ? -7.041 2.332 -2.631 1.00 96.31 95 GLY A O 1
ATOM 787 N N . ARG A 1 96 ? -7.663 1.735 -4.704 1.00 97.69 96 ARG A N 1
ATOM 788 C CA . ARG A 1 96 ? -9.106 1.663 -4.408 1.00 97.69 96 ARG A CA 1
ATOM 789 C C . ARG A 1 96 ? -9.438 0.728 -3.239 1.00 97.69 96 ARG A C 1
ATOM 791 O O . ARG A 1 96 ? -10.362 0.990 -2.470 1.00 97.69 96 ARG A O 1
ATOM 798 N N . ARG A 1 97 ? -8.721 -0.394 -3.078 1.00 95.50 97 ARG A N 1
ATOM 799 C CA . ARG A 1 97 ? -8.910 -1.285 -1.912 1.00 95.50 97 ARG A CA 1
ATOM 800 C C . ARG A 1 97 ? -8.439 -0.626 -0.618 1.00 95.50 97 ARG A C 1
ATOM 802 O O . ARG A 1 97 ? -9.124 -0.753 0.395 1.00 95.50 97 ARG A O 1
ATOM 809 N N . VAL A 1 98 ? -7.298 0.058 -0.655 1.00 96.62 98 VAL A N 1
ATOM 810 C CA . VAL A 1 98 ? -6.741 0.770 0.502 1.00 96.62 98 VAL A CA 1
ATOM 811 C C . VAL A 1 98 ? -7.651 1.920 0.920 1.00 96.62 98 VAL A C 1
ATOM 813 O O . VAL A 1 98 ? -7.950 2.037 2.103 1.00 96.62 98 VAL A O 1
ATOM 816 N N . GLU A 1 99 ? -8.167 2.701 -0.027 1.00 97.69 99 GLU A N 1
ATOM 817 C CA . GLU A 1 99 ? -9.124 3.785 0.233 1.00 97.69 99 GLU A CA 1
ATOM 818 C C . GLU A 1 99 ? -10.386 3.277 0.933 1.00 97.69 99 GLU A C 1
ATOM 820 O O . GLU A 1 99 ? -10.775 3.805 1.974 1.00 97.69 99 GLU A O 1
ATOM 825 N N . ARG A 1 100 ? -10.987 2.190 0.429 1.00 97.19 100 ARG A N 1
ATOM 826 C CA . ARG A 1 100 ? -12.150 1.568 1.084 1.00 97.19 100 ARG A CA 1
ATOM 827 C C . ARG A 1 100 ? -11.837 1.110 2.504 1.00 97.19 100 ARG A C 1
ATOM 829 O O . ARG A 1 100 ? -12.658 1.283 3.402 1.00 97.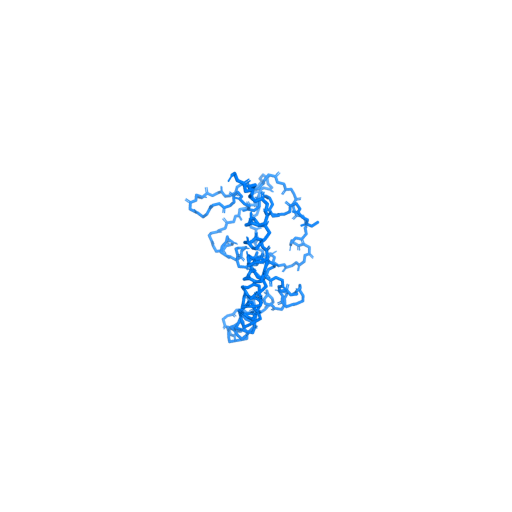19 100 ARG A O 1
ATOM 836 N N . ARG A 1 101 ? -10.652 0.533 2.720 1.00 95.94 101 ARG A N 1
ATOM 837 C CA . ARG A 1 101 ? -10.214 0.110 4.053 1.00 95.94 101 ARG A CA 1
ATOM 838 C C . ARG A 1 101 ? -10.020 1.304 4.983 1.00 95.94 101 ARG A C 1
ATOM 840 O O . ARG A 1 101 ? -10.431 1.224 6.135 1.00 95.94 101 ARG A O 1
ATOM 847 N N . LEU A 1 102 ? -9.422 2.390 4.501 1.00 97.12 102 LEU A N 1
ATOM 848 C CA . LEU A 1 102 ? -9.232 3.610 5.279 1.00 97.12 102 LEU A CA 1
ATOM 849 C C . LEU A 1 102 ? -10.578 4.192 5.716 1.00 97.12 102 LEU A C 1
ATOM 851 O O . LEU A 1 102 ? -10.752 4.449 6.903 1.00 97.12 102 LEU A O 1
ATOM 855 N N . ALA A 1 103 ? -11.534 4.310 4.793 1.00 97.88 103 ALA A N 1
ATOM 856 C CA . ALA A 1 103 ? -12.879 4.791 5.100 1.00 97.88 103 ALA A CA 1
ATOM 857 C C . ALA A 1 103 ? -13.563 3.919 6.166 1.00 97.88 103 ALA A C 1
ATOM 859 O O . ALA A 1 103 ? -14.078 4.432 7.156 1.00 97.88 103 ALA A O 1
ATOM 860 N N . HIS A 1 104 ? -13.493 2.592 6.023 1.00 97.38 104 HIS A N 1
ATOM 861 C CA . HIS A 1 104 ? -14.037 1.669 7.019 1.00 97.38 104 HIS A CA 1
ATOM 862 C C . HIS A 1 104 ? -13.370 1.828 8.395 1.00 97.38 104 HIS A C 1
ATOM 864 O O . HIS A 1 104 ? -14.057 1.907 9.411 1.00 97.38 104 HIS A O 1
ATOM 870 N N . LEU A 1 105 ? -12.036 1.912 8.440 1.00 97.38 105 LEU A N 1
ATOM 871 C CA . LEU A 1 105 ? -11.293 2.106 9.687 1.00 97.38 105 LEU A CA 1
ATOM 872 C C . LEU A 1 105 ? -11.626 3.445 10.350 1.00 97.38 105 LEU A C 1
ATOM 874 O O . LEU A 1 105 ? -11.725 3.495 11.572 1.00 97.38 105 LEU A O 1
ATOM 878 N N . GLN A 1 106 ? -11.830 4.504 9.567 1.00 98.19 106 GLN A N 1
ATOM 879 C CA . GLN A 1 106 ? -12.277 5.801 10.074 1.00 98.19 106 GLN A CA 1
ATOM 880 C C . GLN A 1 106 ? -13.669 5.701 10.705 1.00 98.19 106 GLN A C 1
ATOM 882 O O . GLN A 1 106 ? -13.852 6.181 11.819 1.00 98.19 106 GLN A O 1
ATOM 887 N N . THR A 1 107 ? -14.621 5.022 10.057 1.00 98.00 107 THR A N 1
ATOM 888 C CA . THR A 1 107 ? -15.954 4.779 10.632 1.00 98.00 107 THR A CA 1
ATOM 889 C C . THR A 1 107 ? -15.871 4.007 11.947 1.00 98.00 107 THR A C 1
ATOM 891 O O . THR A 1 107 ? -16.450 4.429 12.946 1.00 98.00 107 THR A O 1
ATOM 894 N N . CYS A 1 108 ? -15.119 2.905 11.978 1.00 97.75 108 CYS A N 1
ATOM 895 C CA . CYS A 1 108 ? -14.928 2.113 13.194 1.00 97.75 108 CYS A CA 1
ATOM 896 C C . CYS A 1 108 ? -14.262 2.929 14.309 1.00 97.75 108 CYS A C 1
ATOM 898 O O . CYS A 1 108 ? -14.648 2.822 15.471 1.00 97.75 108 CYS A O 1
ATOM 900 N N . TRP A 1 109 ? -13.276 3.759 13.961 1.00 97.75 109 TRP A N 1
ATOM 901 C CA . TRP A 1 109 ? -12.592 4.627 14.912 1.00 97.75 109 TRP A CA 1
ATOM 902 C C . TRP A 1 109 ? -13.535 5.649 15.551 1.00 97.75 109 TRP A C 1
ATOM 904 O O . TRP A 1 109 ? -13.446 5.855 16.758 1.00 97.75 109 TRP A O 1
ATOM 914 N N . THR A 1 110 ? -14.459 6.239 14.787 1.00 97.94 110 THR A N 1
ATOM 915 C CA . THR A 1 110 ? -15.483 7.144 15.333 1.00 97.94 110 THR A CA 1
ATOM 916 C C . THR A 1 110 ? -16.326 6.446 16.396 1.00 97.94 110 THR A C 1
ATOM 918 O O . THR A 1 110 ? -16.403 6.940 17.513 1.00 97.94 110 THR A O 1
ATOM 921 N N . VAL A 1 111 ? -16.852 5.252 16.103 1.00 96.81 111 VAL A N 1
ATOM 922 C CA . VAL A 1 111 ? -17.657 4.483 17.071 1.00 96.81 111 VAL A CA 1
ATOM 923 C C . VAL A 1 111 ? -16.863 4.184 18.344 1.00 96.81 111 VAL A C 1
ATOM 925 O O . VAL A 1 111 ? -17.349 4.403 19.448 1.00 96.81 111 VAL A O 1
ATOM 928 N N . ILE A 1 112 ? -15.615 3.7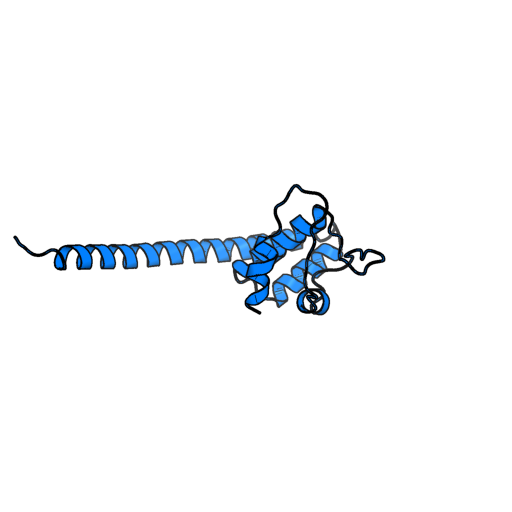22 18.206 1.00 96.25 112 ILE A N 1
ATOM 929 C CA . ILE A 1 112 ? -14.742 3.449 19.359 1.00 96.25 112 ILE A CA 1
ATOM 930 C C . ILE A 1 112 ? -14.514 4.721 20.184 1.00 96.25 112 ILE A C 1
ATOM 932 O O . ILE A 1 112 ? -14.512 4.668 21.411 1.00 96.25 112 ILE A O 1
ATOM 936 N N . ARG A 1 113 ? -14.310 5.863 19.525 1.00 96.44 113 ARG A N 1
ATOM 937 C CA . ARG A 1 113 ? -14.069 7.143 20.191 1.00 96.44 113 ARG A CA 1
ATOM 938 C C . ARG A 1 113 ? -15.296 7.630 20.959 1.00 96.44 113 ARG A C 1
ATOM 940 O O . ARG A 1 113 ? -15.129 8.094 22.085 1.00 96.44 113 ARG A O 1
ATOM 947 N N . ASP A 1 114 ? -16.484 7.494 20.383 1.00 94.81 114 ASP A N 1
ATOM 948 C CA . ASP A 1 114 ? -17.742 7.871 21.031 1.00 94.81 114 ASP A CA 1
ATOM 949 C C . ASP A 1 114 ? -17.968 7.020 22.290 1.00 94.81 114 ASP A C 1
ATOM 951 O O . ASP A 1 114 ? -18.190 7.546 23.379 1.00 94.81 114 ASP A O 1
ATOM 955 N N . GLU A 1 115 ? -17.760 5.706 22.177 1.00 93.12 115 GLU A N 1
ATOM 956 C CA . GLU A 1 115 ? -17.837 4.755 23.291 1.00 93.12 115 GLU A CA 1
ATOM 957 C C . GLU A 1 115 ? -16.815 5.042 24.410 1.00 93.12 115 GLU A C 1
ATOM 959 O O . GLU A 1 115 ? -17.101 4.815 25.593 1.00 93.12 115 GLU A O 1
ATOM 964 N N . ILE A 1 116 ? -15.618 5.528 24.059 1.00 94.81 116 ILE A N 1
ATOM 965 C CA . ILE A 1 116 ? -14.617 5.999 25.029 1.00 94.81 116 ILE A CA 1
ATOM 966 C C . ILE A 1 116 ? -15.117 7.264 25.737 1.00 94.81 116 ILE A C 1
ATOM 968 O O . ILE A 1 116 ? -14.997 7.347 26.958 1.00 94.81 116 ILE A O 1
ATOM 972 N N . GLY A 1 117 ? -15.692 8.221 25.001 1.00 91.56 117 GLY A N 1
ATOM 973 C CA . GLY A 1 117 ? -16.240 9.463 25.554 1.00 91.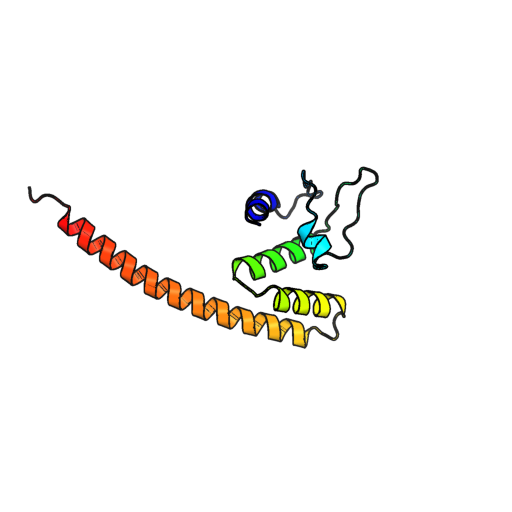56 117 GLY A CA 1
ATOM 974 C C . GLY A 1 117 ? -17.346 9.206 26.577 1.00 91.56 117 GLY A C 1
ATOM 975 O O . GLY A 1 117 ? -17.224 9.621 27.727 1.00 91.56 117 GLY A O 1
ATOM 976 N N . THR A 1 118 ? -18.358 8.417 26.204 1.00 87.44 118 THR A N 1
ATOM 977 C CA . THR A 1 118 ? -19.479 8.068 27.094 1.00 87.44 118 THR A CA 1
ATOM 978 C C . THR A 1 118 ? -19.012 7.404 28.392 1.00 87.44 118 THR A C 1
ATOM 980 O O . THR A 1 118 ? -19.520 7.701 29.473 1.00 87.44 118 THR A O 1
ATOM 983 N N . ARG A 1 119 ? -18.023 6.503 28.316 1.00 84.56 119 ARG A N 1
ATOM 984 C CA . ARG A 1 119 ? -17.490 5.822 29.508 1.00 84.56 119 ARG A CA 1
ATOM 985 C C . ARG A 1 119 ? -16.615 6.725 30.370 1.00 84.56 119 ARG A C 1
ATOM 987 O O . ARG A 1 119 ? -16.622 6.559 31.585 1.00 84.56 119 ARG A O 1
ATOM 994 N N . ALA A 1 120 ? -15.871 7.650 29.767 1.00 82.12 120 ALA A N 1
ATOM 995 C CA . ALA A 1 120 ? -15.060 8.610 30.507 1.00 82.12 120 ALA A CA 1
ATOM 996 C C . ALA A 1 120 ? -15.936 9.561 31.340 1.00 82.12 120 ALA A C 1
ATOM 998 O O . ALA A 1 120 ? -15.618 9.818 32.497 1.00 82.12 120 ALA A O 1
ATOM 999 N N . GLU A 1 121 ? -17.068 10.011 30.793 1.00 71.94 121 GLU A N 1
ATOM 1000 C CA . GLU A 1 121 ? -18.032 10.867 31.499 1.00 71.94 121 GLU A CA 1
ATOM 1001 C C . GLU A 1 121 ? -18.693 10.148 32.685 1.00 71.94 121 GLU A C 1
ATOM 1003 O O . GLU A 1 121 ? -18.790 10.711 33.773 1.00 71.94 121 GLU A O 1
ATOM 1008 N N . ALA A 1 122 ? -19.075 8.877 32.518 1.00 71.62 122 ALA A N 1
ATOM 1009 C CA . ALA A 1 122 ? -19.656 8.065 33.592 1.00 71.62 122 ALA A CA 1
ATOM 1010 C C . ALA A 1 122 ? -18.657 7.696 34.709 1.00 71.62 122 ALA A C 1
ATOM 1012 O O . ALA A 1 122 ? -19.068 7.336 35.811 1.00 71.62 122 ALA A O 1
ATOM 1013 N N . ALA A 1 123 ? -17.352 7.753 34.427 1.00 70.12 123 ALA A N 1
ATOM 1014 C CA . ALA A 1 123 ? -16.291 7.454 35.386 1.00 70.12 123 ALA A CA 1
ATOM 1015 C C . ALA A 1 123 ? -15.867 8.670 36.230 1.00 70.12 123 ALA A C 1
ATOM 1017 O O . ALA A 1 123 ? -15.089 8.505 37.173 1.00 70.12 123 ALA A O 1
ATOM 1018 N N . GLN A 1 124 ? -16.357 9.875 35.917 1.00 55.62 124 GLN A N 1
ATOM 1019 C CA . GLN A 1 124 ? -16.042 11.069 36.691 1.00 55.62 124 GLN A CA 1
ATOM 1020 C C . GLN A 1 124 ? -16.906 11.096 37.966 1.00 55.62 124 GLN A C 1
ATOM 1022 O O . GLN A 1 124 ? -18.134 11.131 37.865 1.00 55.62 124 GLN A O 1
ATOM 1027 N N . PRO A 1 125 ? -16.314 11.059 39.177 1.00 54.72 125 PRO A N 1
ATOM 1028 C CA . PRO A 1 125 ? -17.096 11.078 40.403 1.00 54.72 125 PRO A CA 1
ATOM 1029 C C . PRO A 1 125 ? -17.815 12.422 40.532 1.00 54.72 125 PRO A C 1
ATOM 1031 O O . PRO A 1 125 ? -17.203 13.485 40.416 1.00 54.72 125 PRO A O 1
ATOM 1034 N N . VAL A 1 126 ? -19.125 12.353 40.769 1.00 58.62 126 VAL A N 1
ATOM 1035 C CA . VAL A 1 126 ? -19.952 13.499 41.151 1.00 58.62 126 VAL A CA 1
ATOM 1036 C C . VAL A 1 126 ? -19.439 13.981 42.510 1.00 58.62 126 VAL A C 1
ATOM 1038 O O . VAL A 1 126 ? -19.578 13.265 43.503 1.00 58.62 126 VAL A O 1
ATOM 1041 N N . HIS A 1 127 ? -18.769 15.134 42.524 1.00 52.56 127 HIS A N 1
ATOM 1042 C CA . HIS A 1 127 ? -18.388 15.845 43.746 1.00 52.56 127 HIS A CA 1
ATOM 1043 C C . HIS A 1 127 ? -19.579 16.599 44.330 1.00 52.56 127 HIS A C 1
ATOM 1045 O O . HIS A 1 127 ? -20.325 17.216 43.535 1.00 52.56 127 HIS A O 1
#

Radius of gyration: 20.84 Å; chains: 1; bounding box: 54×32×66 Å

Sequence (127 aa):
MRSFLRDLLLLRPGRGQIRLQHRHPSLLRIGLLTGIHRTESGQRRFSDDDVNWLTLLRCMRDTEMPLAQMRRYADLHRAGPDRLAERLTLLEEHGRRVERRLAHLQTCWTVIRDEIGTRAEAAQPVH

Foldseek 3Di:
DVPVVVQLVPDDPDDADDWRPDDDVPCVVLVLDDDFDADPVRTTGDDSVNNVSVVVLVVCVVLPPDSVLSSVLSVLVVVPDVSVVVNVVSVVVSVVVSVVVVVVVVVVVVVVVVVVVVVVVVPDDDD

Organism: NCBI:txid504797

pLDDT: mean 74.02, std 20.5, range [39.53, 98.19]

InterPro domains:
  IPR000551 MerR-type HTH domain [PF13411] (31-74)
  IPR000551 MerR-type HTH domain [PS50937] (29-76)
  IPR000551 MerR-type HTH domain [SM00422] (24-77)
  IPR009061 Putative DNA-binding domain superfamily [SSF46955] (29-118)
  IPR047057 MerR transcriptional regulator [PTHR30204] (29-116)